Protein AF-A0AAE3VAW4-F1 (afdb_monomer_lite)

Sequence (147 aa):
MWRSNVLVTGTNIKIEAIGSGKKIRGRKHRNWRPDLLVLDDIENDENVRTMEQRRKLENWFLKAVSKAGDSYTDIIYIGTLLHYDSLLAHTLKNPGYRAIKYKAVLSFSKEYELWKKWEELYTDLDDEEHEKTALAFFEENRRDIPA

Organism: NCBI:txid371674

Radius of gyration: 23.1 Å; chains: 1; bounding box: 50×37×60 Å

Structure (mmCIF, N/CA/C/O backbone):
data_AF-A0AAE3VAW4-F1
#
_entry.id   AF-A0AAE3VAW4-F1
#
loop_
_atom_site.group_PDB
_atom_site.id
_atom_site.type_symbol
_atom_site.label_atom_id
_atom_site.label_alt_id
_atom_site.label_comp_id
_atom_site.label_asym_id
_atom_site.label_entity_id
_atom_site.label_seq_id
_atom_site.pdbx_PDB_ins_code
_atom_site.Cartn_x
_atom_site.Cartn_y
_atom_site.Cartn_z
_atom_site.occupancy
_atom_site.B_iso_or_equiv
_atom_site.auth_seq_id
_atom_site.auth_comp_id
_atom_site.auth_asym_id
_atom_site.auth_atom_id
_atom_site.pdbx_PDB_model_num
ATOM 1 N N . MET A 1 1 ? 8.040 -20.046 -22.704 1.00 39.47 1 MET A N 1
ATOM 2 C CA . MET A 1 1 ? 8.990 -20.267 -21.591 1.00 39.47 1 MET A CA 1
ATOM 3 C C . MET A 1 1 ? 8.315 -19.782 -20.317 1.00 39.47 1 MET A C 1
ATOM 5 O O . MET A 1 1 ? 8.075 -18.588 -20.213 1.00 39.47 1 MET A O 1
ATOM 9 N N . TRP A 1 2 ? 7.951 -20.685 -19.408 1.00 37.00 2 TRP A N 1
ATOM 10 C CA . TRP A 1 2 ? 7.426 -20.329 -18.088 1.00 37.00 2 TRP A CA 1
ATOM 11 C C . TRP A 1 2 ? 8.615 -20.240 -17.123 1.00 37.00 2 TRP A C 1
ATOM 13 O O . TRP A 1 2 ? 9.382 -21.194 -17.006 1.00 37.00 2 TRP A O 1
ATOM 23 N N . ARG A 1 3 ? 8.818 -19.083 -16.491 1.00 58.19 3 ARG A N 1
ATOM 24 C CA . ARG A 1 3 ? 9.671 -18.946 -15.299 1.00 58.19 3 ARG A CA 1
ATOM 25 C C . ARG A 1 3 ? 8.735 -18.611 -14.146 1.00 58.19 3 ARG A C 1
ATOM 27 O O . ARG A 1 3 ? 7.728 -17.954 -14.384 1.00 58.19 3 ARG A O 1
ATOM 34 N N . SER A 1 4 ? 9.061 -19.020 -12.923 1.00 78.06 4 SER A N 1
ATOM 35 C CA . SER A 1 4 ? 8.189 -18.877 -11.742 1.00 78.06 4 SER A CA 1
ATOM 36 C C . SER A 1 4 ? 7.677 -17.452 -11.473 1.00 78.06 4 SER A C 1
ATOM 38 O O . SER A 1 4 ? 6.729 -17.282 -10.719 1.00 78.06 4 SER A O 1
ATOM 40 N N . ASN A 1 5 ? 8.274 -16.431 -12.094 1.00 83.06 5 ASN A N 1
ATOM 41 C CA . ASN A 1 5 ? 7.930 -15.023 -11.928 1.00 83.06 5 ASN A CA 1
ATOM 42 C C . ASN A 1 5 ? 7.632 -14.265 -13.242 1.00 83.06 5 ASN A C 1
ATOM 44 O O . ASN A 1 5 ? 7.484 -13.044 -13.199 1.00 83.06 5 ASN A O 1
ATOM 48 N N . VAL A 1 6 ? 7.598 -14.933 -14.406 1.00 89.25 6 VAL A N 1
ATOM 49 C CA . VAL A 1 6 ? 7.378 -14.279 -15.713 1.00 89.25 6 VAL A CA 1
ATOM 50 C C . VAL A 1 6 ? 6.404 -15.075 -16.569 1.00 89.25 6 VAL A C 1
ATOM 52 O O . VAL A 1 6 ? 6.640 -16.246 -16.873 1.00 89.25 6 VAL A O 1
ATOM 55 N N . LEU A 1 7 ? 5.377 -14.381 -17.053 1.00 90.44 7 LEU A N 1
ATOM 56 C CA . LEU A 1 7 ? 4.401 -14.888 -18.006 1.00 90.44 7 LEU A CA 1
ATOM 57 C C . LEU A 1 7 ? 4.443 -14.054 -19.290 1.00 90.44 7 LEU A C 1
ATOM 59 O O . LEU A 1 7 ? 4.525 -12.829 -19.246 1.00 90.44 7 LEU A O 1
ATOM 63 N N . VAL A 1 8 ? 4.396 -14.720 -20.444 1.00 90.94 8 VAL A N 1
ATOM 64 C CA . VAL A 1 8 ? 4.251 -14.065 -21.750 1.00 90.94 8 VAL A CA 1
ATOM 65 C C . VAL A 1 8 ? 3.017 -14.638 -22.431 1.00 90.94 8 VAL A C 1
ATOM 67 O O . VAL A 1 8 ? 2.926 -15.853 -22.607 1.00 90.94 8 VAL A O 1
ATOM 70 N N . THR A 1 9 ? 2.064 -13.778 -22.781 1.00 90.00 9 THR A N 1
ATOM 71 C CA . THR A 1 9 ? 0.817 -14.178 -23.444 1.00 90.00 9 THR A CA 1
ATOM 72 C C . THR A 1 9 ? 1.044 -14.462 -24.933 1.00 90.00 9 THR A C 1
ATOM 74 O O . THR A 1 9 ? 2.044 -14.040 -25.519 1.00 90.00 9 THR A O 1
ATOM 77 N N . GLY A 1 10 ? 0.081 -15.122 -25.587 1.00 89.38 10 GLY A N 1
ATOM 78 C CA . GLY A 1 10 ? 0.094 -15.321 -27.046 1.00 89.38 10 GLY A CA 1
ATOM 79 C C . GLY A 1 10 ? 0.074 -14.011 -27.848 1.00 89.38 10 GLY A C 1
ATOM 80 O O . GLY A 1 10 ? 0.594 -13.956 -28.956 1.00 89.38 10 GLY A O 1
ATOM 81 N N . THR A 1 11 ? -0.434 -12.929 -27.250 1.00 91.75 11 THR A N 1
ATOM 82 C CA . THR A 1 11 ? -0.395 -11.560 -27.790 1.00 91.75 11 THR A CA 1
ATOM 83 C C . THR A 1 11 ? 0.921 -10.825 -27.496 1.00 91.75 11 THR A C 1
ATOM 85 O O . THR A 1 11 ? 1.025 -9.623 -27.719 1.00 91.75 11 THR A O 1
ATOM 88 N N . ASN A 1 12 ? 1.950 -11.537 -27.020 1.00 90.12 12 ASN A N 1
ATOM 89 C CA . ASN A 1 12 ? 3.286 -11.020 -26.714 1.00 90.12 12 ASN A CA 1
ATOM 90 C C . ASN A 1 12 ? 3.321 -9.956 -25.591 1.00 90.12 12 ASN A C 1
ATOM 92 O O . ASN A 1 12 ? 4.277 -9.183 -25.488 1.00 90.12 12 ASN A O 1
ATOM 96 N N . ILE A 1 13 ? 2.331 -9.960 -24.698 1.00 89.88 13 ILE A N 1
ATOM 97 C CA . ILE A 1 13 ? 2.348 -9.156 -23.471 1.00 89.88 13 ILE A CA 1
ATOM 98 C C . ILE A 1 13 ? 3.187 -9.897 -22.434 1.00 89.88 13 ILE A C 1
ATOM 100 O O . ILE A 1 13 ? 2.947 -11.076 -22.171 1.00 89.88 13 ILE A O 1
ATOM 104 N N . LYS A 1 14 ? 4.180 -9.218 -21.853 1.00 91.88 14 LYS A N 1
ATOM 105 C CA . LYS A 1 14 ? 5.018 -9.768 -20.783 1.00 91.88 14 LYS A CA 1
ATOM 106 C C . LYS A 1 14 ? 4.558 -9.224 -19.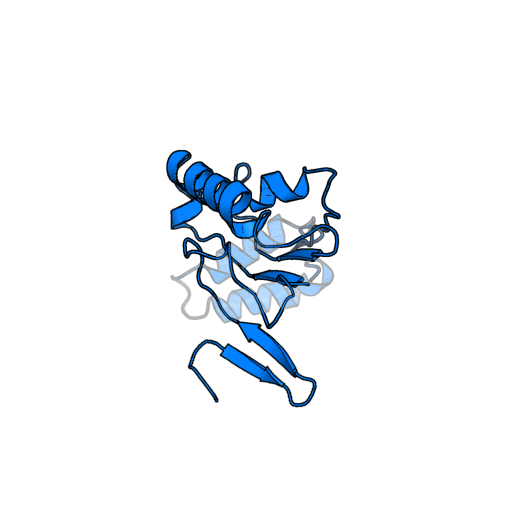435 1.00 91.88 14 LYS A C 1
ATOM 108 O O . LYS A 1 14 ? 4.595 -8.020 -19.215 1.00 91.88 14 LYS A O 1
ATOM 113 N N . ILE A 1 15 ? 4.222 -10.129 -18.527 1.00 91.94 15 ILE A N 1
ATOM 114 C CA . ILE A 1 15 ? 3.898 -9.849 -17.129 1.00 91.94 15 ILE A CA 1
ATOM 115 C C . ILE A 1 15 ? 5.038 -10.400 -16.272 1.00 91.94 15 ILE A C 1
ATOM 117 O O . ILE A 1 15 ? 5.488 -11.531 -16.473 1.00 91.94 15 ILE A O 1
ATOM 121 N N . GLU A 1 16 ? 5.538 -9.599 -15.336 1.00 91.44 16 GLU A N 1
ATOM 122 C CA . GLU A 1 16 ? 6.628 -9.987 -14.441 1.00 91.44 16 GLU A CA 1
ATOM 123 C C . GLU A 1 16 ? 6.301 -9.599 -12.998 1.00 91.44 16 GLU A C 1
ATOM 125 O O . GLU A 1 16 ? 6.072 -8.429 -12.704 1.00 91.44 16 GLU A O 1
ATOM 130 N N . ALA A 1 17 ? 6.314 -10.587 -12.102 1.00 90.88 17 ALA A N 1
ATOM 131 C CA . ALA A 1 17 ? 6.122 -10.381 -10.673 1.00 90.88 17 ALA A CA 1
ATOM 132 C C . ALA A 1 17 ? 7.469 -10.081 -9.999 1.00 90.88 17 ALA A C 1
ATOM 134 O O . ALA A 1 17 ? 8.465 -10.790 -10.202 1.00 90.88 17 ALA A O 1
ATOM 135 N N . ILE A 1 18 ? 7.515 -9.016 -9.196 1.00 88.44 18 ILE A N 1
ATOM 136 C CA . ILE A 1 18 ? 8.735 -8.539 -8.541 1.00 88.44 18 ILE A CA 1
ATOM 137 C C . ILE A 1 18 ? 8.406 -8.170 -7.096 1.00 88.44 18 ILE A C 1
ATOM 139 O O . ILE A 1 18 ? 7.520 -7.363 -6.854 1.00 88.44 18 ILE A O 1
ATOM 143 N N . GLY A 1 19 ? 9.157 -8.726 -6.144 1.00 85.94 19 GLY A N 1
ATOM 144 C CA . GLY A 1 19 ? 9.044 -8.334 -4.737 1.00 85.94 19 GLY A CA 1
ATOM 145 C C . GLY A 1 19 ? 9.576 -6.922 -4.470 1.00 85.94 19 GLY A C 1
ATOM 146 O O . GLY A 1 19 ? 10.481 -6.443 -5.167 1.00 85.94 19 GLY A O 1
ATOM 147 N N . SER A 1 20 ? 9.051 -6.279 -3.428 1.00 83.31 20 SER A N 1
ATOM 148 C CA . SER A 1 20 ? 9.501 -4.964 -2.969 1.00 83.31 20 SER A CA 1
ATOM 149 C C . SER A 1 20 ? 11.002 -4.957 -2.628 1.00 83.31 20 SER A C 1
ATOM 151 O O . SER A 1 20 ? 11.614 -5.977 -2.307 1.00 83.31 20 SER A O 1
ATOM 153 N N . GLY A 1 21 ? 11.655 -3.808 -2.812 1.00 81.19 21 GLY A N 1
ATOM 154 C CA . GLY A 1 21 ? 13.099 -3.648 -2.586 1.00 81.19 21 GLY A CA 1
ATOM 155 C C . GLY A 1 21 ? 14.015 -4.232 -3.674 1.00 81.19 21 GLY A C 1
ATOM 156 O O . GLY A 1 21 ? 15.211 -3.933 -3.688 1.00 81.19 21 GLY A O 1
ATOM 157 N N . LYS A 1 22 ? 13.499 -5.012 -4.636 1.00 86.44 22 LYS A N 1
ATOM 158 C CA . LYS A 1 22 ? 14.311 -5.540 -5.748 1.00 86.44 22 LYS A CA 1
ATOM 159 C C . LYS A 1 22 ? 14.579 -4.495 -6.834 1.00 86.44 22 LYS A C 1
ATOM 161 O O . LYS A 1 22 ? 13.937 -3.449 -6.930 1.00 86.44 22 LYS A O 1
ATOM 166 N N . LYS A 1 23 ? 15.552 -4.788 -7.701 1.00 85.12 23 LYS A N 1
ATOM 167 C CA . LYS A 1 23 ? 15.895 -3.942 -8.851 1.00 85.12 23 LYS A CA 1
ATOM 168 C C . LYS A 1 23 ? 14.816 -4.048 -9.942 1.00 85.12 23 LYS A C 1
ATOM 170 O O . LYS A 1 23 ? 14.610 -5.117 -10.523 1.00 85.12 23 LYS A O 1
ATOM 175 N N . ILE A 1 24 ? 14.155 -2.925 -10.229 1.00 87.50 24 ILE A N 1
ATOM 176 C CA . ILE A 1 24 ? 13.094 -2.816 -11.251 1.00 87.50 24 ILE A CA 1
ATOM 177 C C . ILE A 1 24 ? 13.574 -2.023 -12.473 1.00 87.50 24 ILE A C 1
ATOM 179 O O . ILE A 1 24 ? 13.289 -2.386 -13.612 1.00 87.50 24 ILE A O 1
ATOM 183 N N . ARG A 1 25 ? 14.364 -0.966 -12.256 1.00 85.94 25 ARG A N 1
ATOM 184 C CA . ARG A 1 25 ? 14.881 -0.121 -13.337 1.00 85.94 25 ARG A CA 1
ATOM 185 C C . ARG A 1 25 ? 15.750 -0.912 -14.322 1.00 85.94 25 ARG A C 1
ATOM 187 O O . ARG A 1 25 ? 16.599 -1.708 -13.920 1.00 85.94 25 ARG A O 1
ATOM 194 N N . GLY A 1 26 ? 15.580 -0.621 -15.612 1.00 85.81 26 GLY A N 1
ATOM 195 C CA . GLY A 1 26 ? 16.324 -1.251 -16.710 1.00 85.81 26 GLY A CA 1
ATOM 196 C C . GLY A 1 26 ? 15.632 -2.477 -17.307 1.00 85.81 26 GLY A C 1
ATOM 197 O O . GLY A 1 26 ? 16.132 -3.038 -18.278 1.00 85.81 26 GLY A O 1
ATOM 198 N N . ARG A 1 27 ? 14.476 -2.873 -16.766 1.00 86.88 27 ARG A N 1
ATOM 199 C CA . ARG A 1 27 ? 13.635 -3.908 -17.364 1.00 86.88 27 ARG A CA 1
ATOM 200 C C . ARG A 1 27 ? 13.032 -3.405 -18.666 1.00 86.88 27 ARG A C 1
ATOM 202 O O . ARG A 1 27 ? 12.545 -2.280 -18.741 1.00 86.88 27 ARG A O 1
ATOM 209 N N . LYS A 1 28 ? 13.087 -4.260 -19.680 1.00 88.00 28 LYS A N 1
ATOM 210 C CA . LYS A 1 28 ? 12.488 -4.033 -20.990 1.00 88.00 28 LYS A CA 1
ATOM 211 C C . LYS A 1 28 ? 11.879 -5.324 -21.508 1.00 88.00 28 LYS A C 1
ATOM 213 O O . LYS A 1 28 ? 12.336 -6.420 -21.165 1.00 88.00 28 LYS A O 1
ATOM 218 N N . HIS A 1 29 ? 10.870 -5.178 -22.350 1.00 89.62 29 HIS A N 1
ATOM 219 C CA . HIS A 1 29 ? 10.382 -6.239 -23.215 1.00 89.62 29 HIS A CA 1
ATOM 220 C C . HIS A 1 29 ? 10.535 -5.759 -24.653 1.00 89.62 29 HIS A C 1
ATOM 222 O O . HIS A 1 29 ? 9.894 -4.796 -25.070 1.00 89.62 29 HIS A O 1
ATOM 228 N N . ARG A 1 30 ? 11.446 -6.390 -25.402 1.00 87.69 30 ARG A N 1
ATOM 229 C CA . ARG A 1 30 ? 11.942 -5.859 -26.684 1.00 87.69 30 ARG A CA 1
ATOM 230 C C . ARG A 1 30 ? 12.515 -4.444 -26.488 1.00 87.69 30 ARG A C 1
ATOM 232 O O . ARG A 1 30 ? 13.387 -4.254 -25.642 1.00 87.69 30 ARG A O 1
ATOM 239 N N . ASN A 1 31 ? 12.021 -3.461 -27.236 1.00 89.88 31 ASN A N 1
ATOM 240 C CA . ASN A 1 31 ? 12.487 -2.077 -27.165 1.00 89.88 31 ASN A CA 1
ATOM 241 C C . ASN A 1 31 ? 11.726 -1.230 -26.136 1.00 89.88 31 ASN A C 1
ATOM 243 O O . ASN A 1 31 ? 12.145 -0.106 -25.858 1.00 89.88 31 ASN A O 1
ATOM 247 N N . TRP A 1 32 ? 10.660 -1.772 -25.543 1.00 89.38 32 TRP A N 1
ATOM 248 C CA . TRP A 1 32 ? 9.731 -1.029 -24.699 1.00 89.38 32 TRP A CA 1
ATOM 249 C C . TRP A 1 32 ? 10.031 -1.223 -23.214 1.00 89.38 32 TRP A C 1
ATOM 251 O O . TRP A 1 32 ? 10.440 -2.304 -22.769 1.00 89.38 32 TRP A O 1
ATOM 261 N N . ARG A 1 33 ? 9.871 -0.139 -22.454 1.00 92.81 33 ARG A N 1
ATOM 262 C CA . ARG A 1 33 ? 9.848 -0.159 -20.987 1.00 92.81 33 ARG A CA 1
ATOM 263 C C . ARG A 1 33 ? 8.461 -0.624 -20.521 1.00 92.81 33 ARG A C 1
ATOM 265 O O . ARG A 1 33 ? 7.585 -0.797 -21.360 1.00 92.81 33 ARG A O 1
ATOM 272 N N . PRO A 1 34 ? 8.258 -0.888 -19.220 1.00 93.88 34 PRO A N 1
ATOM 273 C CA . PRO A 1 34 ? 6.939 -1.268 -18.727 1.00 93.88 34 PRO A CA 1
ATOM 274 C C . PRO A 1 34 ? 5.901 -0.181 -19.026 1.00 93.88 34 PRO A C 1
ATOM 276 O O . PRO A 1 34 ? 6.113 0.968 -18.650 1.00 93.88 34 PRO A O 1
ATOM 279 N N . ASP A 1 35 ? 4.791 -0.552 -19.658 1.00 94.56 35 ASP A N 1
ATOM 280 C CA . ASP A 1 35 ? 3.652 0.349 -19.885 1.00 94.56 35 ASP A CA 1
ATOM 281 C C . ASP A 1 35 ? 2.806 0.520 -18.613 1.00 94.56 35 ASP A C 1
ATOM 283 O O . ASP A 1 35 ? 2.199 1.561 -18.397 1.00 94.56 35 ASP A O 1
ATOM 287 N N . LEU A 1 36 ? 2.805 -0.492 -17.738 1.00 94.00 36 LEU A N 1
ATOM 288 C CA . LEU A 1 36 ? 2.031 -0.516 -16.501 1.00 94.00 36 LEU A CA 1
ATOM 289 C C . LEU A 1 36 ? 2.869 -1.066 -15.342 1.00 94.00 36 LEU A C 1
ATOM 291 O O . LEU A 1 36 ? 3.502 -2.120 -15.456 1.00 94.00 36 LEU A O 1
ATOM 295 N N . LEU A 1 37 ? 2.836 -0.367 -14.210 1.00 94.69 37 LEU A N 1
ATOM 296 C CA . LEU A 1 37 ? 3.386 -0.811 -12.933 1.00 94.69 37 LEU A CA 1
ATOM 297 C C . LEU A 1 37 ? 2.257 -0.881 -11.905 1.00 94.69 37 LEU A C 1
ATOM 299 O O . LEU A 1 37 ? 1.683 0.144 -11.548 1.00 94.69 37 LEU A O 1
ATOM 303 N N . VAL A 1 38 ? 1.966 -2.084 -11.411 1.00 94.50 38 VAL A N 1
ATOM 304 C CA . VAL A 1 38 ? 1.006 -2.297 -10.321 1.00 94.50 38 VAL A CA 1
ATOM 305 C C . VAL A 1 38 ? 1.781 -2.605 -9.048 1.00 94.50 38 VAL A C 1
ATOM 307 O O . VAL A 1 38 ? 2.548 -3.566 -8.992 1.00 94.50 38 VAL A O 1
ATOM 310 N N . LEU A 1 39 ? 1.604 -1.754 -8.046 1.00 93.56 39 LEU A N 1
ATOM 311 C CA . LEU A 1 39 ? 2.108 -1.932 -6.695 1.00 93.56 39 LEU A CA 1
ATOM 312 C C . LEU A 1 39 ? 0.945 -2.438 -5.859 1.00 93.56 39 LEU A C 1
ATOM 314 O O . LEU A 1 39 ? 0.053 -1.663 -5.522 1.00 93.56 39 LEU A O 1
ATOM 318 N N . ASP A 1 40 ? 0.951 -3.733 -5.588 1.00 91.06 40 ASP A N 1
ATOM 319 C CA . ASP A 1 40 ? -0.035 -4.380 -4.736 1.00 91.06 40 ASP A CA 1
ATOM 320 C C . ASP A 1 40 ? 0.598 -4.631 -3.372 1.00 91.06 40 ASP A C 1
ATOM 322 O O . ASP A 1 40 ? 1.650 -5.268 -3.292 1.00 91.06 40 ASP A O 1
ATOM 326 N N . ASP A 1 41 ? 0.010 -4.030 -2.342 1.00 88.12 41 ASP A N 1
ATOM 327 C CA . ASP A 1 41 ? 0.348 -4.202 -0.927 1.00 88.12 41 ASP A CA 1
ATOM 328 C C . ASP A 1 41 ? 1.862 -4.237 -0.633 1.00 88.12 41 ASP A C 1
ATOM 330 O O . ASP A 1 41 ? 2.420 -5.155 -0.034 1.00 88.12 41 ASP A O 1
ATOM 334 N N . ILE A 1 42 ? 2.577 -3.219 -1.124 1.00 87.62 42 ILE A N 1
ATOM 335 C CA . ILE A 1 42 ? 4.046 -3.159 -1.023 1.00 87.62 42 ILE A CA 1
ATOM 336 C C . ILE A 1 42 ? 4.547 -2.774 0.378 1.00 87.62 42 ILE A C 1
ATOM 338 O O . ILE A 1 42 ? 5.747 -2.882 0.655 1.00 87.62 42 ILE A O 1
ATOM 342 N N . GLU A 1 43 ? 3.653 -2.273 1.229 1.00 86.38 43 GLU A N 1
ATOM 343 C CA . GLU A 1 43 ? 3.929 -1.873 2.604 1.00 86.38 43 GLU A CA 1
ATOM 344 C C . GLU A 1 43 ? 3.563 -3.001 3.565 1.00 86.38 43 GLU A C 1
ATOM 346 O O . GLU A 1 43 ? 2.546 -3.657 3.409 1.00 86.38 43 GLU A O 1
ATOM 351 N N . ASN A 1 44 ? 4.403 -3.219 4.572 1.00 81.50 44 ASN A N 1
ATOM 352 C CA . ASN A 1 44 ? 4.141 -4.167 5.650 1.00 81.50 44 ASN A CA 1
ATOM 353 C C . ASN A 1 44 ? 4.443 -3.498 6.999 1.00 81.50 44 ASN A C 1
ATOM 355 O O . ASN A 1 44 ? 5.092 -2.444 7.037 1.00 81.50 44 ASN A O 1
ATOM 359 N N . ASP A 1 45 ? 4.003 -4.115 8.098 1.00 74.00 45 ASP A N 1
ATOM 360 C CA . ASP A 1 45 ? 4.161 -3.572 9.456 1.00 74.00 45 ASP A CA 1
ATOM 361 C C . ASP A 1 45 ? 5.621 -3.264 9.813 1.00 74.00 45 ASP A C 1
ATOM 363 O O . ASP A 1 45 ? 5.917 -2.261 10.465 1.00 74.00 45 ASP A O 1
ATOM 367 N N . GLU A 1 46 ? 6.564 -4.077 9.331 1.00 74.06 46 GLU A N 1
ATOM 368 C CA . GLU A 1 46 ? 7.994 -3.845 9.543 1.00 74.06 46 GLU A CA 1
ATOM 369 C C . GLU A 1 46 ? 8.500 -2.598 8.808 1.00 74.06 46 GLU A C 1
ATOM 371 O O . GLU A 1 46 ? 9.248 -1.807 9.380 1.00 74.06 46 GLU A O 1
ATOM 376 N N . ASN A 1 47 ? 8.087 -2.388 7.557 1.00 70.06 47 ASN A N 1
ATOM 377 C CA . ASN A 1 47 ? 8.538 -1.280 6.717 1.00 70.06 47 ASN A CA 1
ATOM 378 C C . ASN A 1 47 ? 8.023 0.073 7.218 1.00 70.06 47 ASN A C 1
ATOM 380 O O . ASN A 1 47 ? 8.681 1.095 7.004 1.00 70.06 47 ASN A O 1
ATOM 384 N N . VAL A 1 48 ? 6.866 0.095 7.888 1.00 77.44 48 VAL A N 1
ATOM 385 C CA . VAL A 1 48 ? 6.259 1.332 8.401 1.00 77.44 48 VAL A CA 1
ATOM 386 C C . VAL A 1 48 ? 6.631 1.649 9.848 1.00 77.44 48 VAL A C 1
ATOM 388 O O . VAL A 1 48 ? 6.352 2.756 10.313 1.00 77.44 48 VAL A O 1
ATOM 391 N N . ARG A 1 49 ? 7.306 0.729 10.549 1.00 79.81 49 ARG A N 1
ATOM 392 C CA . ARG A 1 49 ? 7.600 0.840 11.984 1.00 79.81 49 ARG A CA 1
ATOM 393 C C . ARG A 1 49 ? 8.536 1.996 12.330 1.00 79.81 49 ARG A C 1
ATOM 395 O O . ARG A 1 49 ? 8.280 2.725 13.286 1.00 79.81 49 ARG A O 1
ATOM 402 N N . THR A 1 50 ? 9.619 2.182 11.577 1.00 86.25 50 THR A N 1
ATOM 403 C CA . THR A 1 50 ? 10.594 3.257 11.831 1.00 86.25 50 THR A CA 1
ATOM 404 C C . THR A 1 50 ? 10.648 4.257 10.682 1.00 86.25 50 THR A C 1
ATOM 406 O O . THR A 1 50 ? 10.451 3.913 9.518 1.00 86.25 50 THR A O 1
ATOM 409 N N . MET A 1 51 ? 10.971 5.515 10.995 1.00 88.19 51 MET A N 1
ATOM 410 C CA . MET A 1 51 ? 11.118 6.567 9.981 1.00 88.19 51 MET A CA 1
ATOM 411 C C . MET A 1 51 ? 12.185 6.218 8.931 1.00 88.19 51 MET A C 1
ATOM 413 O O . MET A 1 51 ? 12.027 6.533 7.753 1.00 88.19 51 MET A O 1
ATOM 417 N N . GLU A 1 52 ? 13.269 5.558 9.341 1.00 89.50 52 GLU A N 1
ATOM 418 C CA . GLU A 1 52 ? 14.337 5.149 8.429 1.00 89.50 52 GLU A CA 1
ATOM 419 C C . GLU A 1 52 ? 13.855 4.098 7.421 1.00 89.50 52 GLU A C 1
ATOM 421 O O . GLU A 1 52 ? 14.104 4.239 6.221 1.00 89.50 52 GLU A O 1
ATOM 426 N N . GLN A 1 53 ? 13.110 3.084 7.875 1.00 86.31 53 GLN A N 1
ATOM 427 C CA . GLN A 1 53 ? 12.534 2.062 6.995 1.00 86.31 53 GLN A CA 1
ATOM 428 C C . GLN A 1 53 ? 11.536 2.670 6.002 1.00 86.31 53 GLN A C 1
ATOM 430 O O . GLN A 1 53 ? 11.627 2.388 4.803 1.00 86.31 53 GLN A O 1
ATOM 435 N N . ARG A 1 54 ? 10.681 3.595 6.460 1.00 89.06 54 ARG A N 1
ATOM 436 C CA . ARG A 1 54 ? 9.746 4.332 5.592 1.00 89.06 54 ARG A CA 1
ATOM 437 C C . ARG A 1 54 ? 10.479 5.104 4.502 1.00 89.06 54 ARG A C 1
ATOM 439 O O . ARG A 1 54 ? 10.202 4.932 3.315 1.00 89.06 54 ARG A O 1
ATOM 446 N N . ARG A 1 55 ? 11.510 5.864 4.881 1.00 89.31 55 ARG A N 1
ATOM 447 C CA . ARG A 1 55 ? 12.363 6.588 3.926 1.00 89.31 55 ARG A CA 1
ATOM 448 C C . ARG A 1 55 ? 13.095 5.653 2.974 1.00 89.31 55 ARG A C 1
ATOM 450 O O . ARG A 1 55 ? 13.317 6.018 1.821 1.00 89.31 55 ARG A O 1
ATOM 457 N N . LYS A 1 56 ? 13.516 4.468 3.418 1.00 90.06 56 LYS A N 1
ATOM 458 C CA . LYS A 1 56 ? 14.177 3.482 2.552 1.00 90.06 56 LYS A CA 1
ATOM 459 C C . LYS A 1 56 ? 13.224 2.986 1.465 1.00 90.06 56 LYS A C 1
ATOM 461 O O . LYS A 1 56 ? 13.622 2.945 0.298 1.00 90.06 56 LYS A O 1
ATOM 466 N N . LEU A 1 57 ? 11.983 2.667 1.830 1.00 89.62 57 LEU A N 1
ATOM 467 C CA . LEU A 1 57 ? 10.950 2.248 0.885 1.00 89.62 57 LEU A CA 1
ATOM 468 C C . LEU A 1 57 ? 10.580 3.378 -0.084 1.00 89.62 57 LEU A C 1
ATOM 470 O O . LEU A 1 57 ? 10.566 3.166 -1.295 1.00 89.62 57 LEU A O 1
ATOM 474 N N . GLU A 1 58 ? 10.380 4.592 0.425 1.00 91.12 58 GLU A N 1
ATOM 475 C CA . GLU A 1 58 ? 10.094 5.776 -0.390 1.00 91.12 58 GLU A CA 1
ATOM 476 C C . GLU A 1 58 ? 11.230 6.080 -1.377 1.00 91.12 58 GLU A C 1
ATOM 478 O O . GLU A 1 58 ? 11.000 6.284 -2.569 1.00 91.12 58 GLU A O 1
ATOM 483 N N . ASN A 1 59 ? 12.485 6.023 -0.923 1.00 91.56 59 ASN A N 1
ATOM 484 C CA . ASN A 1 59 ? 13.645 6.190 -1.795 1.00 91.56 59 ASN A CA 1
ATOM 485 C C . ASN A 1 59 ? 13.710 5.116 -2.882 1.00 91.56 59 ASN A C 1
ATOM 487 O O . ASN A 1 59 ? 14.047 5.421 -4.029 1.00 91.56 59 ASN A O 1
ATOM 491 N N . TRP A 1 60 ? 13.419 3.861 -2.535 1.00 91.56 60 TRP A N 1
ATOM 492 C CA . TRP A 1 60 ? 13.350 2.781 -3.511 1.00 91.56 60 TRP A CA 1
ATOM 493 C C . TRP A 1 60 ? 12.243 3.041 -4.536 1.00 91.56 60 TRP A C 1
ATOM 495 O O . TRP A 1 60 ? 12.505 2.962 -5.737 1.00 91.56 60 TRP A O 1
ATOM 505 N N . PHE A 1 61 ? 11.055 3.455 -4.099 1.00 91.88 61 PHE A N 1
ATOM 506 C CA . PHE A 1 61 ? 9.954 3.804 -4.990 1.00 91.88 61 PHE A CA 1
ATOM 507 C C . PHE A 1 61 ? 10.335 4.943 -5.952 1.00 91.88 61 PHE A C 1
ATOM 509 O O . PHE A 1 61 ? 10.289 4.771 -7.171 1.00 91.88 61 PHE A O 1
ATOM 516 N N . LEU A 1 62 ? 10.826 6.069 -5.430 1.00 90.12 62 LEU A N 1
ATOM 517 C CA . LEU A 1 62 ? 11.154 7.261 -6.222 1.00 90.12 62 LEU A CA 1
ATOM 518 C C . LEU A 1 62 ? 12.373 7.095 -7.146 1.00 90.12 62 LEU A C 1
ATOM 520 O O . LEU A 1 62 ? 12.519 7.824 -8.131 1.00 90.12 62 LEU A O 1
ATOM 524 N N . LYS A 1 63 ? 13.306 6.193 -6.824 1.00 90.50 63 LYS A N 1
ATOM 525 C CA . LYS A 1 63 ? 14.530 5.999 -7.626 1.00 90.50 63 LYS A CA 1
ATOM 526 C C . LYS A 1 63 ? 14.449 4.792 -8.550 1.00 90.50 63 LYS A C 1
ATOM 528 O O . LYS A 1 63 ? 15.048 4.828 -9.628 1.00 90.50 63 LYS A O 1
ATOM 533 N N . ALA A 1 64 ? 13.767 3.728 -8.132 1.00 90.25 64 ALA A N 1
ATOM 534 C CA . ALA A 1 64 ? 13.712 2.469 -8.863 1.00 90.25 64 ALA A CA 1
ATOM 535 C C . ALA A 1 64 ? 12.382 2.268 -9.592 1.00 90.25 64 ALA A C 1
ATOM 537 O O . ALA A 1 64 ? 12.430 1.913 -10.767 1.00 90.25 64 ALA A O 1
ATOM 538 N N . VAL A 1 65 ? 11.241 2.495 -8.931 1.00 90.69 65 VAL A N 1
ATOM 539 C CA . VAL A 1 65 ? 9.903 2.225 -9.494 1.00 90.69 65 VAL A CA 1
ATOM 540 C C . VAL A 1 65 ? 9.474 3.349 -10.429 1.00 90.69 65 VAL A C 1
ATOM 542 O O . VAL A 1 65 ? 9.292 3.108 -11.619 1.00 90.69 65 VAL A O 1
ATOM 545 N N . SER A 1 66 ? 9.408 4.588 -9.937 1.00 88.56 66 SER 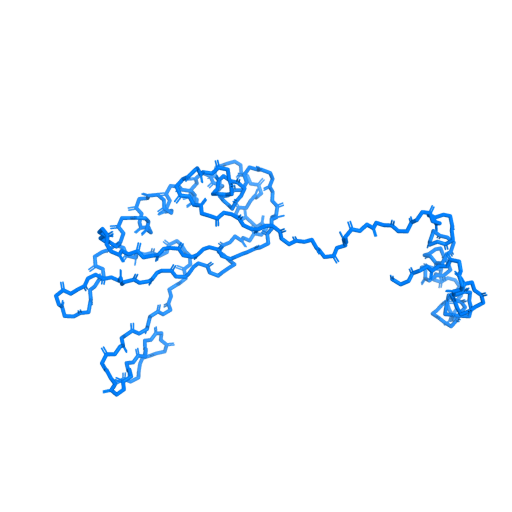A N 1
ATOM 546 C CA . SER A 1 66 ? 8.909 5.726 -10.725 1.00 88.56 66 SER A CA 1
ATOM 547 C C . SER A 1 66 ? 9.767 6.035 -11.959 1.00 88.56 66 SER A C 1
ATOM 549 O O . SER A 1 66 ? 9.294 6.634 -12.916 1.00 88.56 66 SER A O 1
ATOM 551 N N . LYS A 1 67 ? 11.033 5.592 -11.966 1.00 89.38 67 LYS A N 1
ATOM 552 C CA . LYS A 1 67 ? 11.987 5.752 -13.081 1.00 89.38 67 LYS A CA 1
ATOM 553 C C . LYS A 1 67 ? 12.195 4.477 -13.908 1.00 89.38 67 LYS A C 1
ATOM 555 O O . LYS A 1 67 ? 13.110 4.424 -14.743 1.00 89.38 67 LYS A O 1
ATOM 560 N N . ALA A 1 68 ? 11.429 3.417 -13.642 1.00 90.44 68 ALA A N 1
ATOM 561 C CA . ALA A 1 68 ? 11.476 2.194 -14.439 1.00 90.44 68 ALA A CA 1
ATOM 562 C C . ALA A 1 68 ? 10.785 2.380 -15.795 1.00 90.44 68 ALA A C 1
ATOM 564 O O . ALA A 1 68 ? 11.312 1.906 -16.807 1.00 90.44 68 ALA A O 1
ATOM 565 N N . GLY A 1 69 ? 9.664 3.101 -15.789 1.00 89.62 69 GLY A N 1
ATOM 566 C CA . GLY A 1 69 ? 8.859 3.439 -16.956 1.00 89.62 69 GLY A CA 1
ATOM 567 C C . GLY A 1 69 ? 9.422 4.559 -17.831 1.00 89.62 69 GLY A C 1
ATOM 568 O O . GLY A 1 69 ? 10.600 4.923 -17.735 1.00 89.62 69 GLY A O 1
ATOM 569 N N . ASP A 1 70 ? 8.551 5.067 -18.693 1.00 90.31 70 ASP A N 1
ATOM 570 C CA . ASP A 1 70 ? 8.731 6.201 -19.599 1.00 90.31 70 ASP A CA 1
ATOM 571 C C . ASP A 1 70 ? 7.499 7.130 -19.524 1.00 90.31 70 ASP A C 1
ATOM 573 O O . ASP A 1 70 ? 6.635 6.940 -18.671 1.00 90.31 70 ASP A O 1
ATOM 577 N N . SER A 1 71 ? 7.391 8.126 -20.407 1.00 89.25 71 SER A N 1
ATOM 578 C CA . SER A 1 71 ? 6.278 9.096 -20.416 1.00 89.25 71 SER A CA 1
ATOM 579 C C . SER A 1 71 ? 4.875 8.493 -20.580 1.00 89.25 71 SER A C 1
ATOM 581 O O . SER A 1 71 ? 3.898 9.152 -20.235 1.00 89.25 71 SER A O 1
ATOM 583 N N . TYR A 1 72 ? 4.771 7.270 -21.101 1.00 91.25 72 TYR A N 1
ATOM 584 C CA . TYR A 1 72 ? 3.518 6.536 -21.310 1.00 91.25 72 TYR A CA 1
ATOM 585 C C . TYR A 1 72 ? 3.202 5.531 -20.193 1.00 91.25 72 TYR A C 1
ATOM 587 O O . TYR A 1 72 ? 2.235 4.787 -20.310 1.00 91.25 72 TYR A O 1
ATOM 595 N N . THR A 1 73 ? 4.036 5.440 -19.152 1.00 93.75 73 THR A N 1
ATOM 596 C CA . THR A 1 73 ? 3.868 4.424 -18.112 1.00 93.75 73 THR A CA 1
ATOM 597 C C . THR A 1 73 ? 2.856 4.854 -17.062 1.00 93.75 73 THR A C 1
ATOM 599 O O . THR A 1 73 ? 3.067 5.848 -16.366 1.00 93.75 73 THR A O 1
ATOM 602 N N . ASP A 1 74 ? 1.843 4.021 -16.852 1.00 94.50 74 ASP A N 1
ATOM 603 C CA . ASP A 1 74 ? 0.902 4.170 -15.748 1.00 94.50 74 ASP A CA 1
ATOM 604 C C . ASP A 1 74 ? 1.411 3.461 -14.485 1.00 94.50 74 ASP A C 1
ATOM 606 O O . ASP A 1 74 ? 1.923 2.336 -14.529 1.00 94.50 74 ASP A O 1
ATOM 610 N N . ILE A 1 75 ? 1.257 4.118 -13.332 1.00 94.62 75 ILE A N 1
ATOM 611 C CA . ILE A 1 75 ? 1.587 3.560 -12.015 1.00 94.62 75 ILE A CA 1
ATOM 612 C C . ILE A 1 75 ? 0.313 3.488 -11.183 1.00 94.62 75 ILE A C 1
ATOM 614 O O . ILE A 1 75 ? -0.284 4.511 -10.847 1.00 94.62 75 ILE A O 1
ATOM 618 N N . ILE A 1 76 ? -0.070 2.271 -10.813 1.00 95.00 76 ILE A N 1
ATOM 619 C CA . ILE A 1 76 ? -1.206 1.993 -9.939 1.00 95.00 76 ILE A CA 1
ATOM 620 C C . ILE A 1 76 ? -0.654 1.530 -8.596 1.00 95.00 76 ILE A C 1
ATOM 622 O O . ILE A 1 76 ? 0.090 0.553 -8.542 1.00 95.00 76 ILE A O 1
ATOM 626 N N . TYR A 1 77 ? -1.027 2.218 -7.517 1.00 94.31 77 TYR A N 1
ATOM 627 C CA . TYR A 1 77 ? -0.693 1.807 -6.156 1.00 94.31 77 TYR A CA 1
ATOM 628 C C . TYR A 1 77 ? -1.968 1.473 -5.378 1.00 94.31 77 TYR A C 1
ATOM 630 O O . TYR A 1 77 ? -2.818 2.335 -5.159 1.00 94.31 77 TYR A O 1
ATOM 638 N N . ILE A 1 78 ? -2.085 0.203 -4.993 1.00 93.12 78 ILE A N 1
ATOM 639 C CA . ILE A 1 78 ? -3.147 -0.369 -4.176 1.00 93.12 78 ILE A CA 1
ATOM 640 C C . ILE A 1 78 ? -2.517 -0.890 -2.881 1.00 93.12 78 ILE A C 1
ATOM 642 O O . ILE A 1 78 ? -1.482 -1.553 -2.902 1.00 93.12 78 ILE A O 1
ATOM 646 N N . GLY A 1 79 ? -3.129 -0.578 -1.745 1.00 91.62 79 GLY A N 1
ATOM 647 C CA . GLY A 1 79 ? -2.664 -1.067 -0.455 1.00 91.62 79 GLY A CA 1
ATOM 648 C C . GLY A 1 79 ? -3.512 -0.554 0.696 1.00 91.62 79 GLY A C 1
ATOM 649 O O . GLY A 1 79 ? -4.398 0.292 0.521 1.00 91.62 79 GLY A O 1
ATOM 650 N N . THR A 1 80 ? -3.211 -1.063 1.884 1.00 90.06 80 THR A N 1
ATOM 651 C CA . THR A 1 80 ? -3.858 -0.632 3.123 1.00 90.06 80 THR A CA 1
ATOM 652 C C . THR A 1 80 ? -3.075 0.517 3.752 1.00 90.06 80 THR A C 1
ATOM 654 O O . THR A 1 80 ? -1.848 0.511 3.807 1.00 90.06 80 THR A O 1
ATOM 657 N N . LEU A 1 81 ? -3.776 1.542 4.242 1.00 89.00 81 LEU A N 1
ATOM 658 C CA . LEU A 1 81 ? -3.132 2.677 4.901 1.00 89.00 81 LEU A CA 1
ATOM 659 C C . LEU A 1 81 ? -2.678 2.287 6.318 1.00 89.00 81 LEU A C 1
ATOM 661 O O . LEU A 1 81 ? -3.444 2.436 7.266 1.00 89.00 81 LEU A O 1
ATOM 665 N N . LEU A 1 82 ? -1.432 1.826 6.454 1.00 87.81 82 LEU A N 1
ATOM 666 C CA . LEU A 1 82 ? -0.879 1.359 7.735 1.00 87.81 82 LEU A CA 1
ATOM 667 C C . LEU A 1 82 ? -0.372 2.492 8.643 1.00 87.81 82 LEU A C 1
ATOM 669 O O . LEU A 1 82 ? -0.367 2.366 9.863 1.00 87.81 82 LEU A O 1
ATOM 673 N N . HIS A 1 83 ? 0.078 3.612 8.069 1.00 88.06 83 HIS A N 1
ATOM 674 C CA . HIS A 1 83 ? 0.648 4.722 8.839 1.00 88.06 83 HIS A CA 1
ATOM 675 C C . HIS A 1 83 ? 0.427 6.076 8.145 1.00 88.06 83 HIS A C 1
ATOM 677 O O . HIS A 1 83 ? 0.345 6.148 6.920 1.00 88.06 83 HIS A O 1
ATOM 683 N N . TYR A 1 84 ? 0.363 7.178 8.901 1.00 85.62 84 TYR A N 1
ATOM 684 C CA . TYR A 1 84 ? 0.130 8.533 8.359 1.00 85.62 84 TYR A CA 1
ATOM 685 C C . TYR A 1 84 ? 1.319 9.108 7.565 1.00 85.62 84 TYR A C 1
ATOM 687 O O . TYR A 1 84 ? 1.142 10.002 6.740 1.00 85.62 84 TYR A O 1
ATOM 695 N N . ASP A 1 85 ? 2.510 8.584 7.845 1.00 86.31 85 ASP A N 1
ATOM 696 C CA . ASP A 1 85 ? 3.812 8.889 7.218 1.00 86.31 85 ASP A CA 1
ATOM 697 C C . ASP A 1 85 ? 4.277 7.736 6.300 1.00 86.31 85 ASP A C 1
ATOM 699 O O . ASP A 1 85 ? 5.463 7.569 6.038 1.00 86.31 85 ASP A O 1
ATOM 703 N N . SER A 1 86 ? 3.349 6.856 5.903 1.00 90.31 86 SER A N 1
ATOM 704 C CA . SER A 1 86 ? 3.609 5.765 4.952 1.00 90.31 86 SER A CA 1
ATOM 705 C C . SER A 1 86 ? 3.809 6.298 3.531 1.00 90.31 86 SER A C 1
ATOM 707 O O . SER A 1 86 ? 3.349 7.392 3.181 1.00 90.31 86 SER A O 1
ATOM 709 N N . LEU A 1 87 ? 4.442 5.496 2.675 1.00 91.12 87 LEU A N 1
ATOM 710 C CA . LEU A 1 87 ? 4.574 5.805 1.256 1.00 91.12 87 LEU A CA 1
ATOM 711 C C . LEU A 1 87 ? 3.194 5.957 0.605 1.00 91.12 87 LEU A C 1
ATOM 713 O O . LEU A 1 87 ? 3.001 6.870 -0.203 1.00 91.12 87 LEU A O 1
ATOM 717 N N . LEU A 1 88 ? 2.220 5.111 0.963 1.00 92.12 88 LEU A N 1
ATOM 718 C CA . LEU A 1 88 ? 0.856 5.245 0.455 1.00 92.12 88 LEU A CA 1
ATOM 719 C C . LEU A 1 88 ? 0.225 6.567 0.906 1.00 92.12 88 LEU A C 1
ATOM 721 O O . LEU A 1 88 ? -0.355 7.273 0.084 1.00 92.12 88 LEU A O 1
ATOM 725 N N . ALA A 1 89 ? 0.398 6.963 2.172 1.00 91.19 89 ALA A N 1
ATOM 726 C CA . ALA A 1 89 ? -0.098 8.246 2.674 1.00 91.19 89 ALA A CA 1
ATOM 727 C C . ALA A 1 89 ? 0.488 9.445 1.914 1.00 91.19 89 ALA A C 1
ATOM 729 O O . ALA A 1 89 ? -0.237 10.396 1.611 1.0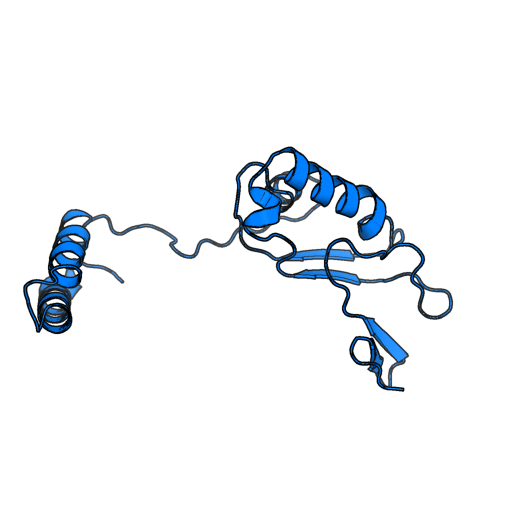0 91.19 89 ALA A O 1
ATOM 730 N N . HIS A 1 90 ? 1.783 9.406 1.593 1.00 91.38 90 HIS A N 1
ATOM 731 C CA . HIS A 1 90 ? 2.438 10.440 0.788 1.00 91.38 90 HIS A CA 1
ATOM 732 C C . HIS A 1 90 ? 1.936 10.432 -0.655 1.00 91.38 90 HIS A C 1
ATOM 734 O O . HIS A 1 90 ? 1.652 11.490 -1.216 1.00 91.38 90 HIS A O 1
ATOM 740 N N . THR A 1 91 ? 1.756 9.246 -1.239 1.00 91.56 91 THR A N 1
ATOM 741 C CA . THR A 1 91 ? 1.262 9.091 -2.613 1.00 91.56 91 THR A CA 1
ATOM 742 C C . THR A 1 91 ? -0.170 9.612 -2.752 1.00 91.56 91 THR A C 1
ATOM 744 O O . THR A 1 91 ? -0.463 10.321 -3.708 1.00 91.56 91 THR A O 1
ATOM 747 N N . LEU A 1 92 ? -1.040 9.372 -1.764 1.00 91.75 92 LEU A N 1
ATOM 748 C CA . LEU A 1 92 ? -2.415 9.891 -1.740 1.00 91.75 92 LEU A CA 1
ATOM 749 C C . LEU A 1 92 ? -2.494 11.427 -1.696 1.00 91.75 92 LEU A C 1
ATOM 751 O O . LEU A 1 92 ? -3.494 11.996 -2.127 1.00 91.75 92 LEU A O 1
ATOM 755 N N . LYS A 1 93 ? -1.468 12.101 -1.162 1.00 89.94 93 LYS A N 1
ATOM 756 C CA . LYS A 1 93 ? -1.376 13.572 -1.106 1.00 89.94 93 LYS A CA 1
ATOM 757 C C . LYS A 1 93 ? -0.663 14.175 -2.320 1.00 89.94 93 LYS A C 1
ATOM 759 O O . LYS A 1 93 ? -0.620 15.396 -2.450 1.00 89.94 93 LYS A O 1
ATOM 764 N N . ASN A 1 94 ? -0.071 13.352 -3.184 1.00 89.81 94 ASN A N 1
ATOM 765 C CA . ASN A 1 94 ? 0.693 13.818 -4.331 1.00 89.81 94 ASN A CA 1
ATOM 766 C C . ASN A 1 94 ? -0.260 14.197 -5.483 1.00 89.81 94 ASN A C 1
ATOM 768 O O . ASN A 1 94 ? -0.977 13.325 -5.973 1.00 89.81 94 ASN A O 1
ATOM 772 N N . PRO A 1 95 ? -0.247 15.453 -5.976 1.00 90.06 95 PRO A N 1
ATOM 773 C CA . PRO A 1 95 ? -1.142 15.894 -7.049 1.00 90.06 95 PRO A CA 1
ATOM 774 C C . PRO A 1 95 ? -0.893 15.189 -8.391 1.00 90.06 95 PRO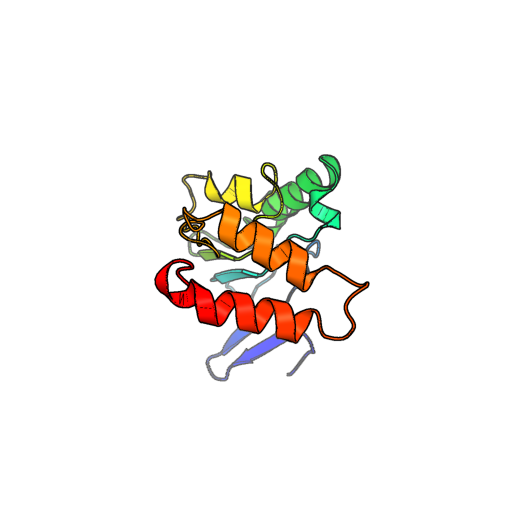 A C 1
ATOM 776 O O . PRO A 1 95 ? -1.745 15.240 -9.272 1.00 90.06 95 PRO A O 1
ATOM 779 N N . GLY A 1 96 ? 0.255 14.523 -8.558 1.00 89.12 96 GLY A N 1
ATOM 780 C CA . GLY A 1 96 ? 0.544 13.692 -9.727 1.00 89.12 96 GLY A CA 1
ATOM 781 C C . GLY A 1 96 ? -0.228 12.369 -9.766 1.00 89.12 96 GLY A C 1
ATOM 782 O O . GLY A 1 96 ? -0.156 11.673 -10.774 1.00 89.12 96 GLY A O 1
ATOM 783 N N . TYR A 1 97 ? -0.953 12.011 -8.701 1.00 91.81 97 TYR A N 1
ATOM 784 C CA . TYR A 1 97 ? -1.727 10.775 -8.614 1.00 91.81 97 TYR A CA 1
ATOM 785 C C . TYR A 1 97 ? -3.212 11.065 -8.419 1.00 91.81 97 TYR A C 1
ATOM 787 O O . TYR A 1 97 ? -3.610 11.940 -7.649 1.00 91.81 97 TYR A O 1
ATOM 795 N N . ARG A 1 98 ? -4.058 10.260 -9.068 1.00 93.62 98 ARG A N 1
ATOM 796 C CA . ARG A 1 98 ? -5.490 10.234 -8.768 1.00 93.62 98 ARG A CA 1
ATOM 797 C C . ARG A 1 98 ? -5.737 9.315 -7.574 1.00 93.62 98 ARG A C 1
ATOM 799 O O . ARG A 1 98 ? -5.671 8.097 -7.706 1.00 93.62 98 ARG A O 1
ATOM 806 N N . ALA A 1 99 ? -6.040 9.902 -6.423 1.00 92.88 99 ALA A N 1
ATOM 807 C CA . ALA A 1 99 ? -6.281 9.174 -5.182 1.00 92.88 99 ALA A CA 1
ATOM 808 C C . ALA A 1 99 ? -7.766 8.826 -4.991 1.00 92.88 99 ALA A C 1
ATOM 810 O O . ALA A 1 99 ? -8.642 9.672 -5.170 1.00 92.88 99 ALA A O 1
ATOM 811 N N . ILE A 1 100 ? -8.047 7.590 -4.570 1.00 90.38 100 ILE A N 1
ATOM 812 C CA . ILE A 1 100 ? -9.368 7.158 -4.095 1.00 90.38 100 ILE A CA 1
ATOM 813 C C . ILE A 1 100 ? -9.157 6.439 -2.764 1.00 90.38 100 ILE A C 1
ATOM 815 O O . ILE A 1 100 ? -8.338 5.528 -2.679 1.00 90.38 100 ILE A O 1
ATOM 819 N N . LYS A 1 101 ? -9.878 6.857 -1.718 1.00 89.12 101 LYS A N 1
ATOM 820 C CA . LYS A 1 101 ? -9.809 6.238 -0.391 1.00 89.12 101 LYS A CA 1
ATOM 821 C C . LYS A 1 101 ? -11.112 5.512 -0.093 1.00 89.12 101 LYS A C 1
ATOM 823 O O . LYS A 1 101 ? -12.158 6.146 0.019 1.00 89.12 101 LYS A O 1
ATOM 828 N N . TYR A 1 102 ? -11.017 4.204 0.090 1.00 87.62 102 TYR A N 1
ATOM 829 C CA . TYR A 1 102 ? -12.118 3.378 0.571 1.00 87.62 102 TYR A CA 1
ATOM 830 C C . TYR A 1 102 ? -12.043 3.257 2.094 1.00 87.62 102 TYR A C 1
ATOM 832 O O . TYR A 1 102 ? -10.956 3.265 2.677 1.00 87.62 102 TYR A O 1
ATOM 840 N N . LYS A 1 103 ? -13.202 3.190 2.747 1.00 83.25 103 LYS A N 1
ATOM 841 C CA . LYS A 1 103 ? -13.315 2.928 4.184 1.00 83.25 103 LYS A CA 1
ATOM 842 C C . LYS A 1 103 ? -14.048 1.606 4.365 1.00 83.25 103 LYS A C 1
ATOM 844 O O . LYS A 1 103 ? -15.078 1.417 3.728 1.00 83.25 103 LYS A O 1
ATOM 849 N N . ALA A 1 104 ? -13.534 0.738 5.235 1.00 80.56 104 ALA A N 1
ATOM 850 C CA . ALA A 1 104 ? -14.230 -0.490 5.620 1.00 80.56 104 ALA A CA 1
ATOM 851 C C . ALA A 1 104 ? -15.523 -0.173 6.391 1.00 80.56 104 ALA A C 1
ATOM 853 O O . ALA A 1 104 ? -16.553 -0.789 6.154 1.00 80.56 104 ALA A O 1
ATOM 854 N N . VAL A 1 105 ? -15.477 0.854 7.246 1.00 78.69 105 VAL A N 1
ATOM 855 C CA . VAL A 1 105 ? -16.632 1.376 7.985 1.00 78.69 105 VAL A CA 1
ATOM 856 C C . VAL A 1 105 ? -16.942 2.785 7.481 1.00 78.69 105 VAL A C 1
ATOM 858 O O . VAL A 1 105 ? -16.113 3.693 7.595 1.00 78.69 105 VAL A O 1
ATOM 861 N N . LEU A 1 106 ? -18.125 2.973 6.889 1.00 76.50 106 LEU A N 1
ATOM 862 C CA . LEU A 1 106 ? -18.570 4.280 6.383 1.00 76.50 106 LEU A CA 1
ATOM 863 C C . LEU A 1 106 ? -18.896 5.239 7.536 1.00 76.50 106 LEU A C 1
ATOM 865 O O . LEU A 1 106 ? -18.481 6.401 7.516 1.00 76.50 106 LEU A O 1
ATOM 869 N N . SER A 1 107 ? -19.575 4.720 8.554 1.00 77.00 107 SER A N 1
ATOM 870 C CA . SER A 1 107 ? -19.902 5.388 9.810 1.00 77.00 107 SER A CA 1
ATOM 871 C C . SER A 1 107 ? -20.100 4.333 10.889 1.00 77.00 107 SER A C 1
ATOM 873 O O . SER A 1 107 ? -20.762 3.331 10.634 1.00 77.00 107 SER A O 1
ATOM 875 N N . PHE A 1 108 ? -19.560 4.563 12.082 1.00 74.00 108 PHE A N 1
ATOM 876 C CA . PHE A 1 108 ? -19.920 3.755 13.245 1.00 74.00 108 PHE A CA 1
ATOM 877 C C . PHE A 1 108 ? -21.382 4.014 13.630 1.00 74.00 108 PHE A C 1
ATOM 879 O O . PHE A 1 108 ? -21.894 5.117 13.403 1.00 74.00 108 PHE A O 1
ATOM 886 N N . SER A 1 109 ? -22.048 3.005 14.199 1.00 77.50 109 SER A N 1
ATOM 887 C CA . SER A 1 109 ? -23.392 3.174 14.757 1.00 77.50 109 SER A CA 1
ATOM 888 C C . SER A 1 109 ? -23.388 4.262 15.833 1.00 77.50 109 SER A C 1
ATOM 890 O O . SER A 1 109 ? -22.421 4.407 16.583 1.00 77.50 109 SER A O 1
ATOM 892 N N . LYS A 1 110 ? -24.480 5.029 15.912 1.00 78.75 110 LYS A N 1
ATOM 893 C CA . LYS A 1 110 ? -24.685 6.014 16.984 1.00 78.75 110 LYS A CA 1
ATOM 894 C C . LYS A 1 110 ? -24.985 5.345 18.325 1.00 78.75 110 LYS A C 1
ATOM 896 O O . LYS A 1 110 ? -24.695 5.933 19.361 1.00 78.75 110 LYS A O 1
ATOM 901 N N . GLU A 1 111 ? -25.480 4.111 18.294 1.00 83.62 111 GLU A N 1
ATOM 902 C CA . GLU A 1 111 ? -25.793 3.312 19.478 1.00 83.62 111 GLU A CA 1
ATOM 903 C C . GLU A 1 111 ? -24.540 2.597 20.008 1.00 83.62 111 GLU A C 1
ATOM 905 O O . GLU A 1 111 ? -24.462 1.369 20.064 1.00 83.62 111 GLU A O 1
ATOM 910 N N . TYR A 1 112 ? -23.516 3.383 20.355 1.00 81.00 112 TYR A N 1
ATOM 911 C CA . TYR A 1 112 ? -22.232 2.881 20.855 1.00 81.00 112 TYR A CA 1
ATOM 912 C C . TYR A 1 112 ? -22.393 2.023 22.116 1.00 81.00 112 TYR A C 1
ATOM 914 O O . TYR A 1 112 ? -21.746 0.989 22.236 1.00 81.00 112 TYR A O 1
ATOM 922 N N . GLU A 1 113 ? -23.293 2.408 23.024 1.00 85.88 113 GLU A N 1
ATOM 923 C CA . GLU A 1 113 ? -23.527 1.681 24.280 1.00 85.88 113 GLU A CA 1
ATOM 924 C C . GLU A 1 113 ? -24.080 0.267 24.049 1.00 85.88 113 GLU A C 1
ATOM 926 O O . GLU A 1 113 ? -23.717 -0.662 24.769 1.00 85.88 113 GLU A O 1
ATOM 931 N N . LEU A 1 114 ? -24.911 0.072 23.016 1.00 86.75 114 LEU A N 1
ATOM 932 C CA . LEU A 1 114 ? -25.417 -1.256 22.656 1.00 86.75 114 LEU A CA 1
ATOM 933 C C . LEU A 1 114 ? -24.304 -2.129 22.073 1.00 86.75 114 LEU A C 1
ATOM 935 O O . LEU A 1 114 ? -24.161 -3.281 22.470 1.00 86.75 114 LEU A O 1
ATOM 939 N N . TRP A 1 115 ? -23.475 -1.573 21.186 1.00 86.38 115 TRP A N 1
ATOM 940 C CA . TRP A 1 115 ? -22.310 -2.283 20.652 1.00 86.38 115 TRP A CA 1
ATOM 941 C C . TRP A 1 115 ? -21.287 -2.631 21.732 1.00 86.38 115 TRP A C 1
ATOM 943 O O . TRP A 1 115 ? -20.754 -3.735 21.726 1.00 86.38 115 TRP A O 1
ATOM 953 N N . LYS A 1 116 ? -21.056 -1.727 22.687 1.00 88.31 116 LYS A N 1
ATOM 954 C CA . LYS A 1 116 ? -20.163 -1.961 23.821 1.00 88.31 116 LYS A CA 1
ATOM 955 C C . LYS A 1 116 ? -20.683 -3.079 24.725 1.00 88.31 116 LYS A C 1
ATOM 957 O O . LYS A 1 116 ? -19.923 -3.961 25.097 1.00 88.31 116 LYS A O 1
ATOM 962 N N . LYS A 1 117 ? -21.982 -3.084 25.035 1.00 89.25 117 LYS A N 1
ATOM 963 C CA . LYS A 1 117 ? -22.599 -4.156 25.827 1.00 89.25 117 LYS A CA 1
ATOM 964 C C . LYS A 1 117 ? -22.560 -5.502 25.102 1.00 89.25 117 LYS A C 1
ATOM 966 O O . LYS A 1 117 ? -22.321 -6.528 25.726 1.00 89.25 117 LYS A O 1
ATOM 971 N N . TRP A 1 118 ? -22.773 -5.500 23.787 1.00 90.75 118 TRP A N 1
ATOM 972 C CA . TRP A 1 118 ? -22.587 -6.692 22.963 1.00 90.75 118 TRP A CA 1
ATOM 973 C C . TRP A 1 118 ? -21.134 -7.194 23.012 1.00 90.75 118 TRP A C 1
ATOM 975 O O . TR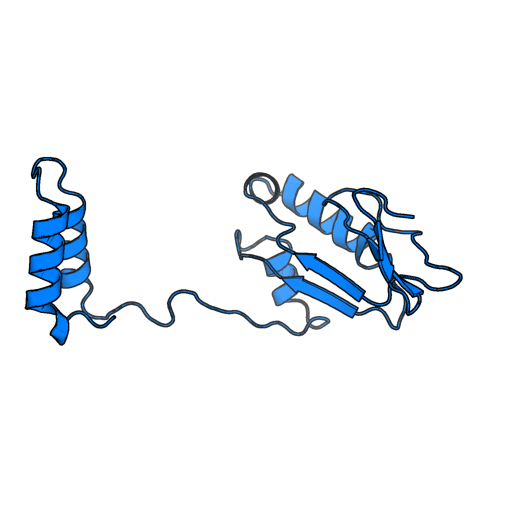P A 1 118 ? -20.917 -8.389 23.178 1.00 90.75 118 TRP A O 1
ATOM 985 N N . GLU A 1 119 ? -20.151 -6.293 22.916 1.00 90.19 119 GLU A N 1
ATOM 986 C CA . GLU A 1 119 ? -18.721 -6.622 22.995 1.00 90.19 119 GLU A CA 1
ATOM 987 C C . GLU A 1 119 ? -18.345 -7.200 24.366 1.00 90.19 119 GLU A C 1
ATOM 989 O O . GLU A 1 119 ? -17.651 -8.212 24.429 1.00 90.19 119 GLU A O 1
ATOM 994 N N . GLU A 1 120 ? -18.850 -6.615 25.455 1.00 92.06 120 GLU A N 1
ATOM 995 C CA . GLU A 1 120 ? -18.673 -7.132 26.818 1.00 92.06 120 GLU A CA 1
ATOM 996 C C . GLU A 1 120 ? -19.218 -8.562 26.946 1.00 92.06 120 GLU A C 1
ATOM 998 O O . GLU A 1 120 ? -18.503 -9.429 27.432 1.00 92.06 120 GLU A O 1
ATOM 1003 N N . LEU A 1 121 ? -20.426 -8.838 26.436 1.00 90.38 121 LEU A N 1
ATOM 1004 C CA . LEU A 1 121 ? -21.004 -10.191 26.443 1.00 90.38 121 LEU A CA 1
ATOM 1005 C C . LEU A 1 121 ? -20.216 -11.166 25.564 1.00 90.38 121 LEU A C 1
ATOM 1007 O O . LEU A 1 121 ? -20.039 -12.318 25.933 1.00 90.38 121 LEU A O 1
ATOM 1011 N N . TYR A 1 122 ? -19.747 -10.722 24.397 1.00 89.88 122 TYR A N 1
ATOM 1012 C CA . TYR A 1 122 ? -19.006 -11.577 23.469 1.00 89.88 122 TYR A CA 1
ATOM 1013 C C . TYR A 1 122 ? -17.604 -11.925 23.985 1.00 89.88 122 TYR A C 1
ATOM 1015 O O . TYR A 1 122 ? -17.074 -12.983 23.654 1.00 89.88 122 TYR A O 1
ATOM 1023 N N . THR A 1 123 ? -16.992 -11.028 24.762 1.00 90.19 123 THR A N 1
ATOM 1024 C CA . THR A 1 123 ? -15.633 -11.185 25.308 1.00 90.19 123 THR A CA 1
ATOM 1025 C C . THR A 1 123 ? -15.601 -11.711 26.743 1.00 90.19 123 THR A C 1
ATOM 1027 O O . THR A 1 123 ? -14.510 -11.890 27.289 1.00 90.19 123 THR A O 1
ATOM 1030 N N . ASP A 1 124 ? -16.761 -11.988 27.341 1.00 91.50 124 ASP A N 1
ATOM 1031 C CA . ASP A 1 124 ? -16.872 -12.599 28.662 1.00 91.50 124 ASP A CA 1
ATOM 1032 C C . ASP A 1 124 ? -16.469 -14.078 28.610 1.00 91.50 124 ASP A C 1
ATOM 1034 O O . ASP A 1 124 ? -17.245 -14.947 28.230 1.00 91.50 124 ASP A O 1
ATOM 1038 N N . LEU A 1 125 ? -15.222 -14.370 28.978 1.00 88.69 125 LEU A N 1
ATOM 1039 C CA . LEU A 1 125 ? -14.687 -15.733 28.981 1.00 88.69 125 LEU A CA 1
ATOM 1040 C C . LEU A 1 125 ? -15.167 -16.575 30.174 1.00 88.69 125 LEU A C 1
ATOM 1042 O O . LEU A 1 125 ? -14.876 -17.772 30.205 1.00 88.69 125 LEU A O 1
ATOM 1046 N N . ASP A 1 126 ? -15.858 -15.973 31.149 1.00 91.25 126 ASP A N 1
ATOM 1047 C CA . ASP A 1 126 ? -16.437 -16.697 32.284 1.00 91.25 126 ASP A CA 1
ATOM 1048 C C . ASP A 1 126 ? -17.797 -17.338 31.917 1.00 91.25 126 ASP A C 1
ATOM 1050 O O . ASP A 1 126 ? -18.251 -18.256 32.606 1.00 91.25 126 ASP A O 1
ATOM 1054 N N . ASP A 1 127 ? -18.426 -16.909 30.814 1.00 87.06 127 ASP A N 1
ATOM 1055 C CA . ASP A 1 127 ? -19.607 -17.539 30.211 1.00 87.06 127 ASP A CA 1
ATOM 105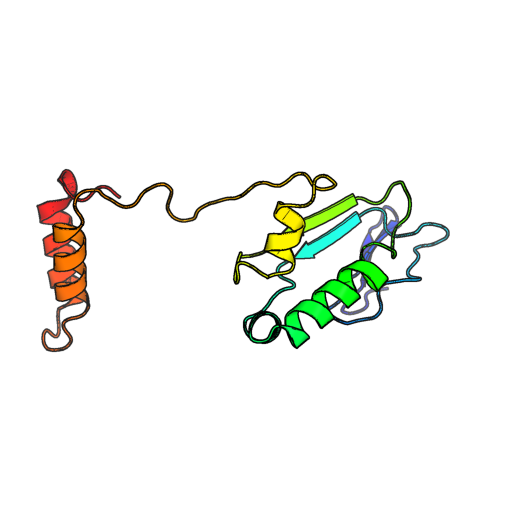6 C C . ASP A 1 127 ? -19.185 -18.525 29.104 1.00 87.06 127 ASP A C 1
ATOM 1058 O O . ASP A 1 127 ? -18.730 -18.120 28.041 1.00 87.06 127 ASP A O 1
ATOM 1062 N N . GLU A 1 128 ? -19.373 -19.837 29.298 1.00 88.00 128 GLU A N 1
ATOM 1063 C CA . GLU A 1 128 ? -19.072 -20.850 28.265 1.00 88.00 128 GLU A CA 1
ATOM 1064 C C . GLU A 1 128 ? -19.930 -20.698 26.992 1.00 88.00 128 GLU A C 1
ATOM 1066 O O . GLU A 1 128 ? -19.563 -21.210 25.931 1.00 88.00 128 GLU A O 1
ATOM 1071 N N . GLU A 1 129 ? -21.066 -19.998 27.073 1.00 91.38 129 GLU A N 1
ATOM 1072 C CA . GLU A 1 129 ? -21.958 -19.719 25.947 1.00 91.38 129 GLU A CA 1
ATOM 1073 C C . GLU A 1 129 ? -21.917 -18.250 25.491 1.00 91.38 129 GLU A C 1
ATOM 1075 O O . GLU A 1 129 ? -22.818 -17.816 24.767 1.00 91.38 129 GLU A O 1
ATOM 1080 N N . HIS A 1 130 ? -20.857 -17.507 25.832 1.00 88.56 130 HIS A N 1
ATOM 1081 C CA . HIS A 1 130 ? -20.690 -16.075 25.544 1.00 88.56 130 HIS A CA 1
ATOM 1082 C C . HIS A 1 130 ? -21.056 -15.669 24.100 1.00 88.56 130 HIS A C 1
ATOM 1084 O O . HIS A 1 130 ? -21.740 -14.667 23.874 1.00 88.56 130 HIS A O 1
ATOM 1090 N N . GLU A 1 131 ? -20.702 -16.486 23.097 1.00 87.69 131 GLU A N 1
ATOM 1091 C CA . GLU A 1 131 ? -21.074 -16.252 21.693 1.00 87.69 131 GLU A CA 1
ATOM 1092 C C . GLU A 1 131 ? -22.597 -16.280 21.462 1.00 87.69 131 GLU A C 1
ATOM 1094 O O . GLU A 1 131 ? -23.138 -15.443 20.733 1.00 87.69 131 GLU A O 1
ATOM 1099 N N . LYS A 1 132 ? -23.310 -17.229 22.086 1.00 89.75 132 LYS A N 1
ATOM 1100 C CA . LYS A 1 132 ? -24.775 -17.336 21.992 1.00 89.75 132 LYS A CA 1
ATOM 1101 C C . LYS A 1 132 ? -25.453 -16.213 22.766 1.00 89.75 132 LYS A C 1
ATOM 1103 O O . LYS A 1 132 ? -26.428 -15.653 22.266 1.00 89.75 132 LYS A O 1
ATOM 1108 N N . THR A 1 133 ? -24.937 -15.873 23.945 1.00 88.19 133 THR A N 1
ATOM 1109 C CA . THR A 1 133 ? -25.438 -14.777 24.783 1.00 88.19 133 THR A CA 1
ATOM 1110 C C . THR A 1 133 ? -25.344 -13.442 24.040 1.00 88.19 133 THR A C 1
ATOM 1112 O O . THR A 1 133 ? -26.329 -12.703 23.941 1.00 88.19 133 THR A O 1
ATOM 1115 N N . ALA A 1 134 ? -24.195 -13.162 23.422 1.00 89.44 134 ALA A N 1
ATOM 1116 C CA . ALA A 1 134 ? -24.000 -11.978 22.593 1.00 89.44 134 ALA A CA 1
ATOM 1117 C C . ALA A 1 134 ? -24.902 -11.984 21.346 1.00 89.44 134 ALA A C 1
ATOM 1119 O O . ALA A 1 134 ? -25.486 -10.955 20.996 1.00 89.44 134 ALA A O 1
ATOM 1120 N N . LEU A 1 135 ? -25.070 -13.132 20.678 1.00 89.44 135 LEU A N 1
ATOM 1121 C CA . LEU A 1 135 ? -25.960 -13.246 19.519 1.00 89.44 135 LEU A CA 1
ATOM 1122 C C . LEU A 1 135 ? -27.430 -12.992 19.887 1.00 89.44 135 LEU A C 1
ATOM 1124 O O . LEU A 1 135 ? -28.121 -12.275 19.163 1.00 89.44 135 LEU A O 1
ATOM 1128 N N . ALA A 1 136 ? -27.902 -13.535 21.011 1.00 91.25 136 ALA A N 1
ATOM 1129 C CA . ALA A 1 136 ? -29.254 -13.296 21.510 1.00 91.25 136 ALA A CA 1
ATOM 1130 C C . ALA A 1 136 ? -29.479 -11.806 21.801 1.00 91.25 136 ALA A C 1
ATOM 1132 O O . ALA A 1 136 ? -30.464 -11.230 21.339 1.00 91.25 136 ALA A O 1
ATOM 1133 N N . PHE A 1 137 ? -28.516 -11.156 22.464 1.00 90.81 137 PHE A N 1
ATOM 1134 C CA . PHE A 1 137 ? -28.556 -9.716 22.706 1.00 90.81 137 PHE A CA 1
ATOM 1135 C C . PHE A 1 137 ? -28.598 -8.904 21.399 1.00 90.81 137 PHE A C 1
ATOM 1137 O O . PHE A 1 137 ? -29.361 -7.941 21.297 1.00 90.81 137 PHE A O 1
ATOM 1144 N N . PHE A 1 138 ? -27.824 -9.292 20.380 1.00 88.75 138 PHE A N 1
ATOM 1145 C CA . PHE A 1 138 ? -27.860 -8.639 19.069 1.00 88.75 138 PHE A CA 1
ATOM 1146 C C . PHE A 1 138 ? -29.220 -8.796 18.380 1.00 88.75 138 PHE A C 1
ATOM 1148 O O . PHE A 1 138 ? -29.765 -7.807 17.901 1.00 88.75 138 PHE A O 1
ATOM 1155 N N . GLU A 1 139 ? -29.791 -10.005 18.341 1.00 88.62 139 GLU A N 1
ATOM 1156 C CA . GLU A 1 139 ? -31.090 -10.245 17.694 1.00 88.62 139 GLU A CA 1
ATOM 1157 C C . GLU A 1 139 ? -32.236 -9.508 18.405 1.00 88.62 139 GLU A C 1
ATOM 1159 O O . GLU A 1 139 ? -33.101 -8.934 17.739 1.00 88.62 139 GLU A O 1
ATOM 1164 N N . GLU A 1 140 ? -32.218 -9.441 19.740 1.00 89.62 140 GLU A N 1
ATOM 1165 C CA . GLU A 1 140 ? -33.197 -8.670 20.521 1.00 89.62 140 GLU A CA 1
ATOM 1166 C C . GLU A 1 140 ? -33.132 -7.166 20.223 1.00 89.62 140 GLU A C 1
ATOM 1168 O O . GLU A 1 140 ? -34.168 -6.504 20.131 1.00 89.62 140 GLU A O 1
ATOM 1173 N N . ASN A 1 141 ? -31.926 -6.632 20.015 1.00 85.75 141 ASN A N 1
ATOM 1174 C CA . ASN A 1 141 ? -31.685 -5.205 19.791 1.00 85.75 141 ASN A CA 1
ATOM 1175 C C . ASN A 1 141 ? -31.448 -4.864 18.311 1.00 85.75 141 ASN A C 1
ATOM 1177 O O . ASN A 1 141 ? -31.068 -3.744 17.981 1.00 85.75 141 ASN A O 1
ATOM 1181 N N . ARG A 1 142 ? -31.715 -5.793 17.386 1.00 82.19 142 ARG A N 1
ATOM 1182 C CA . ARG A 1 142 ? -31.399 -5.676 15.949 1.00 82.19 142 ARG A CA 1
ATOM 1183 C C . ARG A 1 142 ? -32.047 -4.480 15.251 1.00 82.19 142 ARG A C 1
ATOM 1185 O O . ARG A 1 142 ? -31.580 -4.036 14.206 1.00 82.19 142 ARG A O 1
ATOM 1192 N N . ARG A 1 143 ? -33.155 -3.972 15.797 1.00 79.25 143 ARG A N 1
ATOM 1193 C CA . ARG A 1 143 ? -33.801 -2.741 15.310 1.00 79.25 143 ARG A CA 1
ATOM 1194 C C . ARG A 1 143 ? -32.979 -1.491 15.610 1.00 79.25 143 ARG A C 1
ATOM 1196 O O . ARG A 1 143 ? -32.980 -0.577 14.791 1.00 79.25 143 ARG A O 1
ATOM 1203 N N . ASP A 1 144 ? -32.293 -1.485 16.746 1.00 77.88 144 ASP A N 1
ATOM 1204 C CA . ASP A 1 144 ? -31.554 -0.341 17.276 1.00 77.88 144 ASP A CA 1
ATOM 1205 C C . ASP A 1 144 ? -30.041 -0.472 17.026 1.00 77.88 144 ASP A C 1
ATOM 1207 O O . ASP A 1 144 ? -29.326 0.525 17.006 1.00 77.88 144 ASP A O 1
ATOM 1211 N N . ILE A 1 145 ? -29.549 -1.684 16.747 1.00 73.69 145 ILE A N 1
ATOM 1212 C CA . ILE A 1 145 ? -28.182 -1.963 16.299 1.00 73.69 145 ILE A CA 1
ATOM 1213 C C . ILE A 1 145 ? -28.180 -2.095 14.763 1.00 73.69 145 ILE A C 1
ATOM 1215 O O . ILE A 1 145 ? -28.369 -3.196 14.239 1.00 73.69 145 ILE A O 1
ATOM 1219 N N . PRO A 1 146 ? -27.994 -0.997 14.003 1.00 64.50 146 PRO A N 1
ATOM 1220 C CA . PRO A 1 146 ? -27.862 -1.085 12.556 1.00 64.50 146 PRO A CA 1
ATOM 1221 C C . PRO A 1 146 ? -26.602 -1.874 12.177 1.00 64.50 146 PRO A C 1
ATOM 1223 O O . PRO A 1 146 ? -25.559 -1.732 12.821 1.00 64.50 146 PRO A O 1
ATOM 1226 N N . ALA A 1 147 ? -26.732 -2.684 11.123 1.00 57.84 147 ALA A N 1
ATOM 1227 C CA . ALA A 1 147 ? -25.634 -3.410 10.484 1.00 57.84 147 ALA A CA 1
ATOM 1228 C C . ALA A 1 147 ? -24.689 -2.480 9.707 1.00 57.84 147 ALA A C 1
ATOM 1230 O O . ALA A 1 147 ? -25.169 -1.448 9.178 1.00 57.84 147 ALA A O 1
#

pLDDT: mean 86.78, std 8.48, range [37.0, 95.0]

Foldseek 3Di:
DDDVFWDADPVRDIGGDDAQPDAQAPDDRVPFFALEAEAEANDDPVQPVDPVSQVSRLCCCVPGVVNRHDPNHDYHYDHDCPDCSHPVVVQQVDPVDDDDDDDPDPDAQPPVVLVVVLVCLCPPPVDPCSVVRSVVSCVVCVVRHDD

Secondary structure (DSSP, 8-state):
--BTTEEE-TT--EEE---TTS--TT--BTTBPPSEEEEES---HHHHHSHHHHHHHHHHIIIIITTTS-TT-EEEEE-----TTSHHHHHHH-TTS------S-SS--S-HHHHHHHHHHHH-TT-TTHHHHHHHHHHHTTTTS--